Protein AF-A0A7X1PF24-F1 (afdb_monomer)

pLDDT: mean 83.73, std 9.89, range [57.56, 96.0]

Mean predicted aligned error: 6.95 Å

Radius of gyration: 15.51 Å; Cα contacts (8 Å, |Δi|>4): 80; chains: 1; bounding box: 38×23×36 Å

Nearest PDB structures (foldseek):
  6ls3-assembly1_A  TM=5.864E-01  e=7.124E+00  Thermotoga maritima

Sequence (88 aa):
MGQALGPIGDLLTRQPAGGSQPGSNAG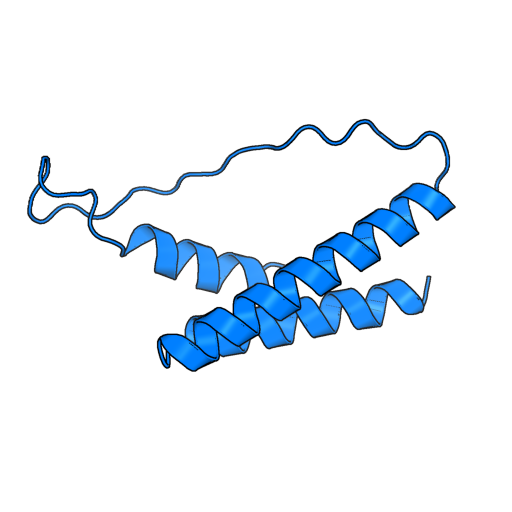PSFVLRTVHALPHKTAAWHLLCERFEELAGYTDELASQTGEAALARAAKALWGVRASLTQI

Structure (mmCIF, N/CA/C/O backbone):
data_AF-A0A7X1PF24-F1
#
_entry.id   AF-A0A7X1PF24-F1
#
loop_
_atom_site.group_PDB
_atom_site.id
_atom_site.type_symbol
_atom_site.label_atom_id
_atom_site.label_alt_id
_atom_site.label_comp_id
_atom_site.label_asym_id
_atom_site.label_entity_id
_atom_site.label_seq_id
_atom_site.pdbx_PDB_ins_code
_atom_site.Cartn_x
_atom_site.Cartn_y
_atom_site.Cartn_z
_atom_site.occupancy
_atom_site.B_iso_or_equiv
_atom_site.auth_seq_id
_atom_site.auth_comp_id
_atom_site.auth_asym_id
_atom_site.auth_atom_id
_atom_site.pdbx_PDB_model_num
ATOM 1 N N . MET A 1 1 ? -2.810 -5.570 -9.201 1.00 59.06 1 MET A N 1
ATOM 2 C CA . MET A 1 1 ? -3.665 -4.361 -9.205 1.00 59.06 1 MET A CA 1
ATOM 3 C C . MET A 1 1 ? -4.975 -4.545 -8.447 1.00 59.06 1 MET A C 1
ATOM 5 O O . MET A 1 1 ? -5.101 -3.942 -7.391 1.00 59.06 1 MET A O 1
ATOM 9 N N . GLY A 1 2 ? -5.905 -5.408 -8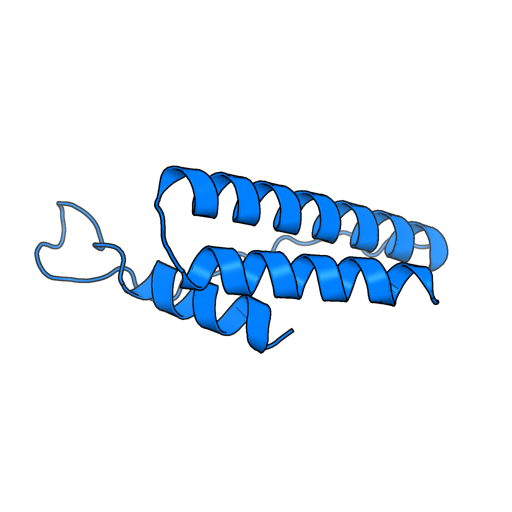.882 1.00 72.06 2 GLY A N 1
ATOM 10 C CA . GLY A 1 2 ? -7.187 -5.598 -8.171 1.00 72.06 2 GLY A CA 1
ATOM 11 C C . GLY A 1 2 ? -7.053 -5.998 -6.692 1.00 72.06 2 GLY A C 1
ATOM 12 O O . GLY A 1 2 ? -7.807 -5.517 -5.856 1.00 72.06 2 GLY A O 1
ATOM 13 N N . GLN A 1 3 ? -6.024 -6.782 -6.350 1.00 75.94 3 GLN A N 1
ATOM 14 C CA . GLN A 1 3 ? -5.736 -7.181 -4.964 1.00 75.94 3 GLN A CA 1
ATOM 15 C C . GLN A 1 3 ? -5.227 -6.042 -4.057 1.00 75.94 3 GLN A C 1
ATOM 17 O O . GLN A 1 3 ? -5.272 -6.189 -2.843 1.00 75.94 3 GLN A O 1
ATOM 22 N N . ALA A 1 4 ? -4.749 -4.927 -4.623 1.00 76.62 4 ALA A N 1
ATOM 23 C CA . ALA A 1 4 ? -4.351 -3.744 -3.855 1.00 76.62 4 ALA A CA 1
ATOM 24 C C . ALA A 1 4 ? -5.512 -2.745 -3.748 1.00 76.62 4 ALA A C 1
ATOM 26 O O . ALA A 1 4 ? -5.836 -2.274 -2.664 1.00 76.62 4 ALA A O 1
ATOM 27 N N . LEU A 1 5 ? -6.166 -2.457 -4.878 1.00 81.56 5 LEU A N 1
ATOM 28 C CA . LEU A 1 5 ? -7.202 -1.425 -4.952 1.00 81.56 5 LEU A CA 1
ATOM 29 C C . LEU A 1 5 ? -8.531 -1.856 -4.326 1.00 81.56 5 LEU A C 1
ATOM 31 O O . LEU A 1 5 ? -9.187 -1.030 -3.704 1.00 81.56 5 LEU A O 1
ATOM 35 N N . GLY A 1 6 ? -8.918 -3.129 -4.459 1.00 84.56 6 GLY A N 1
ATOM 36 C CA . GLY A 1 6 ? -10.174 -3.641 -3.903 1.00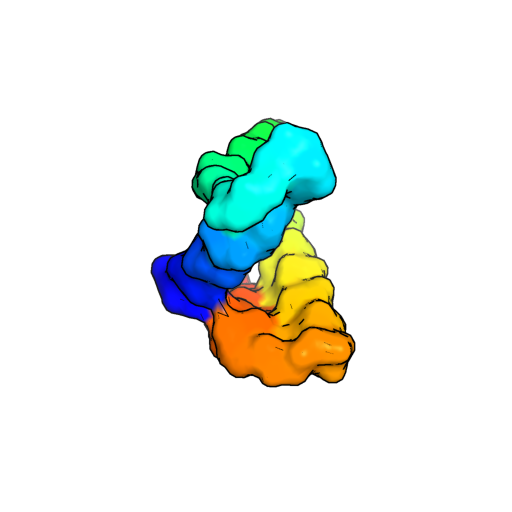 84.56 6 GLY A CA 1
ATOM 37 C C . GLY A 1 6 ? -10.265 -3.460 -2.383 1.00 84.56 6 GLY A C 1
ATOM 38 O O . GLY A 1 6 ? -11.169 -2.770 -1.922 1.00 84.56 6 GLY A O 1
ATOM 39 N N . PRO A 1 7 ? -9.305 -3.985 -1.597 1.00 84.50 7 PRO A N 1
ATOM 40 C CA . PRO A 1 7 ? -9.326 -3.838 -0.141 1.00 84.50 7 PRO A CA 1
ATOM 41 C C . PRO A 1 7 ? -9.302 -2.381 0.338 1.00 84.50 7 PRO A C 1
ATOM 43 O O . PRO A 1 7 ? -9.984 -2.050 1.303 1.00 84.50 7 PRO A O 1
ATOM 46 N N . ILE A 1 8 ? -8.546 -1.507 -0.340 1.00 83.75 8 ILE A N 1
ATOM 47 C CA . ILE A 1 8 ? -8.502 -0.073 -0.016 1.00 83.75 8 ILE A CA 1
ATOM 48 C C . ILE A 1 8 ? -9.853 0.585 -0.325 1.00 83.75 8 ILE A C 1
ATOM 50 O O . ILE A 1 8 ? -10.371 1.330 0.502 1.00 83.75 8 ILE A O 1
ATOM 54 N N . GLY A 1 9 ? -10.443 0.297 -1.487 1.00 84.75 9 GLY A N 1
ATOM 55 C CA . GLY A 1 9 ? -11.754 0.820 -1.871 1.00 84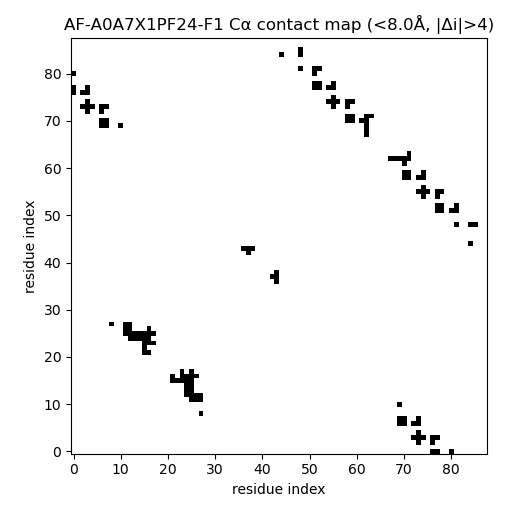.75 9 GLY A CA 1
ATOM 56 C C . GLY A 1 9 ? -12.856 0.402 -0.896 1.00 84.75 9 GLY A C 1
ATOM 57 O O . GLY A 1 9 ? -13.620 1.244 -0.423 1.00 84.75 9 GLY A O 1
ATOM 58 N N . ASP A 1 10 ? -12.890 -0.875 -0.520 1.00 86.62 10 ASP A N 1
ATOM 59 C CA . ASP A 1 10 ? -13.838 -1.393 0.470 1.00 86.62 10 ASP A CA 1
ATOM 60 C C . ASP A 1 10 ? -13.694 -0.693 1.826 1.00 86.62 10 ASP A C 1
ATOM 62 O O . ASP A 1 10 ? -14.688 -0.367 2.469 1.00 86.62 10 ASP A O 1
ATOM 66 N N . LEU A 1 11 ? -12.462 -0.442 2.269 1.00 87.25 11 LEU A N 1
ATOM 67 C CA . LEU A 1 11 ? -12.199 0.237 3.536 1.00 87.25 11 LEU A CA 1
ATOM 68 C C . LEU A 1 11 ? -12.655 1.699 3.490 1.00 87.25 11 LEU A C 1
ATOM 70 O O . LEU A 1 11 ? -13.361 2.151 4.393 1.00 87.25 11 LEU A O 1
ATOM 74 N N . LEU A 1 12 ? -12.301 2.425 2.426 1.00 84.69 12 LEU A N 1
ATOM 75 C CA . LEU A 1 12 ? -12.684 3.827 2.245 1.00 84.69 12 LEU A CA 1
ATOM 76 C C . LEU A 1 12 ? -14.205 4.000 2.232 1.00 84.69 12 LEU A C 1
ATOM 78 O O . LEU A 1 12 ? -14.722 4.912 2.871 1.00 84.69 12 LEU A O 1
ATOM 82 N N . THR A 1 13 ? -14.926 3.087 1.579 1.00 88.50 13 THR A N 1
ATOM 83 C CA . THR A 1 13 ? -16.397 3.137 1.492 1.00 88.50 13 THR A CA 1
ATOM 84 C C . THR A 1 13 ? -17.133 2.722 2.769 1.00 88.50 13 THR A C 1
ATOM 86 O O . THR A 1 13 ? -18.360 2.780 2.831 1.00 88.50 13 THR A O 1
ATOM 89 N N . ARG A 1 14 ? -16.409 2.288 3.806 1.00 89.00 14 ARG A N 1
ATOM 90 C CA . ARG A 1 14 ? -16.962 1.994 5.140 1.00 89.00 14 ARG A CA 1
ATOM 91 C C . ARG A 1 14 ? -16.682 3.089 6.158 1.00 89.00 14 ARG A C 1
ATOM 93 O O . ARG A 1 14 ? -17.198 3.015 7.269 1.00 89.00 14 ARG A O 1
ATOM 100 N N . GLN A 1 15 ? -15.872 4.086 5.809 1.00 87.19 15 GLN A N 1
ATOM 101 C CA . GLN A 1 15 ? -15.655 5.230 6.685 1.00 87.19 15 GLN A CA 1
ATOM 102 C C . GLN A 1 15 ? -16.953 6.028 6.830 1.00 87.19 15 GLN A C 1
ATOM 104 O O . GLN A 1 15 ? -17.726 6.084 5.879 1.00 87.19 15 GLN A O 1
ATOM 109 N N . PRO A 1 16 ? -17.230 6.649 7.983 1.00 88.38 16 PRO A N 1
ATOM 110 C CA . PRO A 1 16 ? -18.413 7.488 8.137 1.00 88.38 16 PRO A CA 1
ATOM 111 C C . PRO A 1 16 ? -18.359 8.690 7.180 1.00 88.38 16 PRO A C 1
ATOM 113 O O . PRO A 1 16 ? -17.311 9.311 7.011 1.00 88.38 16 PRO A O 1
ATOM 116 N N . ALA A 1 17 ? -19.501 9.061 6.591 1.00 86.31 17 ALA A N 1
ATOM 117 C CA . ALA A 1 17 ? -19.622 10.208 5.680 1.00 86.31 17 ALA A CA 1
ATOM 118 C C . ALA A 1 17 ? -19.364 11.568 6.366 1.00 86.31 17 ALA A C 1
ATOM 120 O O . ALA A 1 17 ? -19.193 12.584 5.693 1.00 86.31 17 ALA A O 1
ATOM 121 N N . GLY A 1 18 ? -19.336 11.586 7.703 1.00 83.12 18 GLY A N 1
ATOM 122 C CA . GLY A 1 18 ? -19.108 12.763 8.537 1.00 83.12 18 GLY A CA 1
ATOM 123 C C . GLY A 1 18 ? -20.323 13.133 9.391 1.00 83.12 18 GLY A C 1
ATOM 124 O O . GLY A 1 18 ? -21.412 12.583 9.243 1.00 83.12 18 GLY A O 1
ATOM 125 N N . GLY A 1 19 ? -20.137 14.089 10.307 1.00 83.75 19 GLY A N 1
ATOM 126 C CA . GLY A 1 19 ? -21.161 14.470 11.293 1.00 83.75 19 GLY A CA 1
ATOM 127 C C . GLY A 1 19 ? -22.436 15.092 10.708 1.00 83.75 19 GLY A C 1
ATOM 128 O O . GLY A 1 19 ? -23.460 15.114 11.382 1.00 83.75 19 GLY A O 1
ATOM 129 N N . SER A 1 20 ? -22.401 15.567 9.460 1.00 86.38 20 SER A N 1
ATOM 130 C CA . SER A 1 20 ? -23.571 16.104 8.751 1.00 86.38 20 SER A CA 1
ATOM 131 C C . SER A 1 20 ? -24.514 15.022 8.209 1.00 86.38 20 SER A C 1
ATOM 133 O O . SER A 1 20 ? -25.663 15.337 7.908 1.00 86.38 20 SER A O 1
ATOM 135 N N . GLN A 1 21 ? -24.064 13.763 8.101 1.00 83.56 21 GLN A N 1
ATOM 136 C CA . GLN A 1 21 ? -24.883 12.619 7.676 1.00 83.56 21 GLN A CA 1
ATOM 137 C C . GLN A 1 21 ? -24.667 11.399 8.594 1.00 83.56 21 GLN A C 1
ATOM 139 O O . GLN A 1 21 ? -23.998 10.433 8.210 1.00 83.56 21 GLN A O 1
ATOM 144 N N . PRO A 1 22 ? -25.224 11.415 9.822 1.00 86.31 22 PRO A N 1
ATOM 145 C CA . PRO A 1 22 ? -25.084 10.311 10.769 1.00 86.31 22 PRO A CA 1
ATOM 146 C C . PRO A 1 22 ? -25.619 8.986 10.212 1.00 86.31 22 PRO A C 1
ATOM 148 O O . PRO A 1 22 ? -26.673 8.943 9.580 1.00 86.31 22 PRO A O 1
ATOM 151 N N . GLY A 1 23 ? -24.896 7.892 10.461 1.00 87.75 23 GLY A N 1
ATOM 152 C CA . GLY A 1 23 ? -25.286 6.544 10.027 1.00 87.75 23 GLY A CA 1
ATOM 153 C C . GLY A 1 23 ? -25.055 6.246 8.542 1.00 87.75 23 GLY A C 1
ATOM 154 O O . GLY A 1 23 ? -25.308 5.124 8.112 1.00 87.75 23 GLY A O 1
ATOM 155 N N . SER A 1 24 ? -24.556 7.214 7.770 1.00 88.56 24 SER A N 1
ATOM 156 C CA . SER A 1 24 ? -24.168 7.014 6.373 1.00 88.56 24 SER A CA 1
ATOM 157 C C . SER A 1 24 ? -22.660 6.814 6.253 1.00 88.56 24 SER A C 1
ATOM 159 O O . SER A 1 24 ? -21.878 7.485 6.932 1.00 88.56 24 SER A O 1
ATOM 161 N N . ASN A 1 25 ? -22.245 5.919 5.358 1.00 89.56 25 ASN A N 1
ATOM 162 C CA . ASN A 1 25 ? -20.837 5.751 5.012 1.00 89.56 25 ASN A CA 1
ATOM 163 C C . ASN A 1 25 ? -20.447 6.677 3.856 1.00 89.56 25 ASN A C 1
ATOM 165 O O . ASN A 1 25 ? -21.278 7.057 3.029 1.00 89.56 25 ASN A O 1
ATOM 169 N N . ALA A 1 26 ? -19.166 7.015 3.783 1.00 83.50 26 ALA A N 1
ATOM 170 C CA . ALA A 1 26 ? -18.555 7.661 2.643 1.00 83.50 26 ALA A CA 1
ATOM 171 C C . ALA A 1 26 ? -18.766 6.780 1.403 1.00 83.50 26 ALA A C 1
ATOM 173 O O . ALA A 1 26 ? -18.480 5.585 1.409 1.00 83.50 26 ALA A O 1
ATOM 174 N N . GLY A 1 27 ? -19.302 7.362 0.333 1.00 82.12 27 GLY A N 1
ATOM 175 C CA . GLY A 1 27 ? -19.406 6.675 -0.952 1.00 82.12 27 GLY A CA 1
ATOM 176 C C . GLY A 1 27 ? -18.034 6.490 -1.616 1.00 82.12 27 GLY A C 1
ATOM 177 O O . GLY A 1 27 ? -17.037 7.065 -1.169 1.00 82.12 27 GLY A O 1
ATOM 178 N N . PRO A 1 28 ? -17.960 5.720 -2.715 1.00 78.62 28 PRO A N 1
ATOM 179 C CA . PRO A 1 28 ? -16.735 5.610 -3.496 1.00 78.62 28 PRO A CA 1
ATOM 180 C C . PRO A 1 28 ? -16.360 6.984 -4.061 1.00 78.62 28 PRO A C 1
ATOM 182 O O . PRO A 1 28 ? -17.110 7.579 -4.832 1.00 78.62 28 PRO A O 1
ATOM 185 N N . SER A 1 29 ? -15.185 7.478 -3.679 1.00 71.31 29 SER A N 1
ATOM 186 C CA . SER A 1 29 ? -14.608 8.719 -4.192 1.00 71.31 29 SER A CA 1
ATOM 187 C C . SER A 1 29 ? -13.227 8.429 -4.759 1.00 71.31 29 SER A C 1
ATOM 189 O O . SER A 1 29 ? -12.422 7.735 -4.137 1.00 71.31 29 SER A O 1
ATOM 191 N N . PHE A 1 30 ? -12.946 8.952 -5.949 1.00 66.19 30 PHE A N 1
ATOM 192 C CA . PHE A 1 30 ? -11.614 8.929 -6.532 1.00 66.19 30 PHE A CA 1
ATOM 193 C C . PHE A 1 30 ? -11.313 10.280 -7.165 1.00 66.19 30 PHE A C 1
ATOM 195 O O . PHE A 1 30 ? -12.173 10.918 -7.769 1.00 66.19 30 PHE A O 1
ATOM 202 N N . VAL A 1 31 ? -10.058 10.700 -7.041 1.00 70.62 31 VAL A N 1
ATOM 203 C CA . VAL A 1 31 ? -9.534 11.865 -7.746 1.00 70.62 31 VAL A CA 1
ATOM 204 C C . VAL A 1 31 ? -8.554 11.356 -8.783 1.00 70.62 31 VAL A C 1
ATOM 206 O O . VAL A 1 31 ? -7.545 10.732 -8.451 1.00 70.62 31 VAL A O 1
ATOM 209 N N . LEU A 1 32 ? -8.840 11.639 -10.050 1.00 67.50 32 LEU A N 1
ATOM 210 C CA . LEU A 1 32 ? -7.852 11.466 -11.099 1.00 67.50 32 LEU A CA 1
ATOM 211 C C . LEU A 1 32 ? -6.846 12.613 -10.987 1.00 67.50 32 LEU A C 1
ATOM 213 O O . LEU A 1 32 ? -7.163 13.759 -11.298 1.00 67.50 32 LEU A O 1
ATOM 217 N N . ARG A 1 33 ? -5.622 12.315 -10.550 1.00 67.94 33 ARG A N 1
ATOM 218 C CA . ARG A 1 33 ? -4.508 13.249 -10.735 1.00 67.94 33 ARG A CA 1
ATOM 219 C C . ARG A 1 33 ? -4.005 13.113 -12.164 1.00 67.94 33 ARG A C 1
ATOM 221 O O . ARG A 1 33 ? -3.473 12.069 -12.533 1.00 67.94 33 ARG A O 1
ATOM 228 N N . THR A 1 34 ? -4.160 14.165 -12.960 1.00 64.94 34 THR A N 1
ATOM 229 C CA . THR A 1 34 ? -3.495 14.269 -14.259 1.00 64.94 34 THR A CA 1
ATOM 230 C C . THR A 1 34 ? -1.990 14.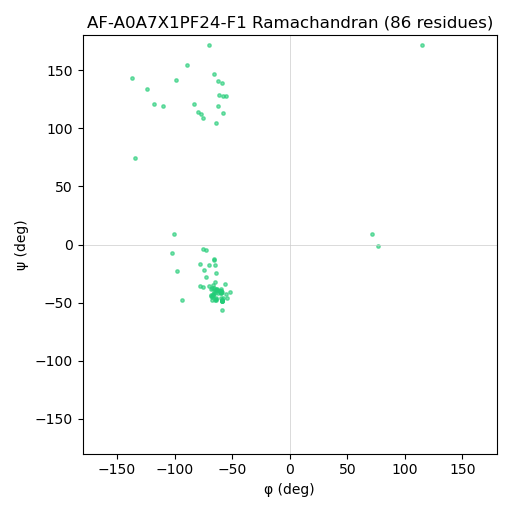318 -14.039 1.00 64.94 34 THR A C 1
ATOM 232 O O . THR A 1 34 ? -1.439 15.333 -13.616 1.00 64.94 34 THR A O 1
ATOM 235 N N . VAL A 1 35 ? -1.323 13.207 -14.325 1.00 65.88 35 VAL A N 1
ATOM 236 C CA . VAL A 1 35 ? 0.116 13.181 -14.559 1.00 65.88 35 VAL A CA 1
ATOM 237 C C . VAL A 1 35 ? 0.330 13.574 -16.016 1.00 65.88 35 VAL A C 1
ATOM 239 O O . VAL A 1 35 ? -0.227 12.944 -16.915 1.00 65.88 35 VAL A O 1
ATOM 242 N N . HIS A 1 36 ? 1.084 14.645 -16.271 1.00 65.25 36 HIS A N 1
ATOM 243 C CA . HIS A 1 36 ? 1.543 14.915 -17.631 1.00 65.25 36 HIS A CA 1
ATOM 244 C C . HIS A 1 36 ? 2.283 13.668 -18.122 1.00 65.25 36 HIS A C 1
ATOM 246 O O . HIS A 1 36 ? 3.152 13.154 -17.415 1.00 65.25 36 HIS A O 1
ATOM 252 N N . ALA A 1 37 ? 1.911 13.157 -19.299 1.00 61.41 37 ALA A N 1
ATOM 253 C CA . ALA A 1 37 ? 2.620 12.037 -19.895 1.00 61.41 37 ALA A CA 1
ATOM 254 C C . ALA A 1 37 ? 4.085 12.453 -20.069 1.00 61.41 37 ALA A C 1
ATOM 256 O O . ALA A 1 37 ? 4.386 13.379 -20.823 1.00 61.41 37 ALA A O 1
ATOM 257 N N . LEU A 1 38 ? 4.989 11.815 -19.324 1.00 66.12 38 LEU A N 1
ATOM 258 C CA . LEU A 1 38 ? 6.413 12.068 -19.481 1.00 66.12 38 LEU A CA 1
ATOM 259 C C . LEU A 1 38 ? 6.801 11.672 -20.916 1.00 66.12 38 LEU A C 1
ATOM 261 O O . LEU A 1 38 ? 6.492 10.553 -21.333 1.00 66.12 38 LEU A O 1
ATOM 265 N N . PRO A 1 39 ? 7.478 12.549 -21.678 1.00 64.12 39 PRO A N 1
ATOM 266 C CA . PRO A 1 39 ? 7.779 12.305 -23.091 1.00 64.12 39 PRO A CA 1
ATOM 267 C C . PRO A 1 39 ? 8.737 11.120 -23.310 1.00 64.12 39 PRO A C 1
ATOM 269 O O . PRO A 1 39 ? 8.874 10.634 -24.431 1.00 64.12 39 PRO A O 1
ATOM 272 N N . HIS A 1 40 ? 9.383 10.624 -22.247 1.00 71.50 40 HIS A N 1
ATOM 273 C CA . HIS A 1 40 ? 10.355 9.535 -22.293 1.00 71.50 40 HIS A CA 1
ATOM 274 C C . HIS A 1 40 ? 9.886 8.330 -21.469 1.00 71.50 40 HIS A C 1
ATOM 276 O O . HIS A 1 40 ? 9.710 8.423 -20.253 1.00 71.50 40 HIS A O 1
ATOM 282 N N . LYS A 1 41 ? 9.753 7.176 -22.135 1.00 76.81 41 LYS A N 1
ATOM 283 C CA . LYS A 1 41 ? 9.282 5.902 -21.559 1.00 76.81 41 LYS A CA 1
ATOM 284 C C . LYS A 1 41 ? 10.035 5.496 -20.282 1.00 76.81 41 LYS A C 1
ATOM 286 O O . LYS A 1 41 ? 9.408 5.071 -19.321 1.00 76.81 41 LYS A O 1
ATOM 291 N N . THR A 1 42 ? 11.355 5.686 -20.244 1.00 82.31 42 THR A N 1
ATOM 292 C CA . THR A 1 42 ? 12.186 5.367 -19.070 1.00 82.31 42 THR A CA 1
ATOM 293 C C . THR A 1 42 ? 11.879 6.269 -17.876 1.00 82.31 42 THR A C 1
ATOM 295 O O . THR A 1 42 ? 11.710 5.781 -16.765 1.00 82.31 42 THR A O 1
ATOM 298 N N . ALA A 1 43 ? 11.745 7.581 -18.099 1.00 81.50 43 ALA A N 1
ATOM 299 C CA . ALA A 1 43 ? 11.398 8.518 -17.032 1.00 81.50 43 ALA A CA 1
ATOM 300 C C . ALA A 1 43 ? 9.992 8.235 -16.478 1.00 81.50 43 ALA A C 1
ATOM 302 O O . ALA A 1 4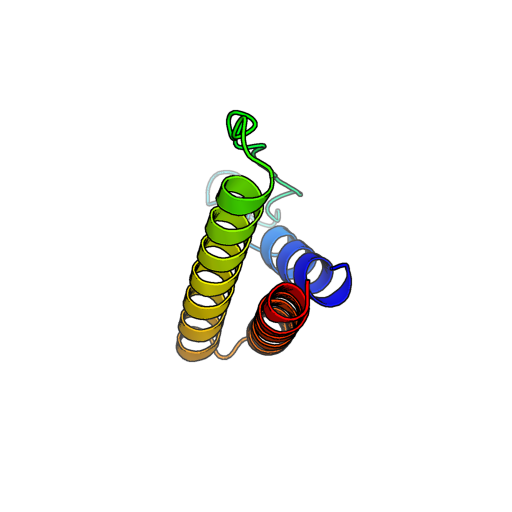3 ? 9.785 8.290 -15.269 1.00 81.50 43 ALA A O 1
ATOM 303 N N . ALA A 1 44 ? 9.043 7.875 -17.350 1.00 82.19 44 ALA A N 1
ATOM 304 C CA . ALA A 1 44 ? 7.703 7.459 -16.940 1.00 82.19 44 ALA A CA 1
ATOM 305 C C . ALA A 1 44 ? 7.729 6.212 -16.039 1.00 82.19 44 ALA A C 1
ATOM 307 O O . ALA A 1 44 ? 6.991 6.152 -15.059 1.00 82.19 44 ALA A O 1
ATOM 308 N N . TRP A 1 45 ? 8.594 5.239 -16.339 1.00 84.50 45 TRP A N 1
ATOM 309 C CA . TRP A 1 45 ? 8.794 4.048 -15.510 1.00 84.50 45 TRP A CA 1
ATOM 310 C C . TRP A 1 45 ? 9.449 4.339 -14.170 1.00 84.50 45 TRP A C 1
ATOM 312 O O . TRP A 1 45 ? 8.938 3.868 -13.158 1.00 84.50 45 TRP A O 1
ATOM 322 N N . HIS A 1 46 ? 10.499 5.158 -14.128 1.00 86.19 46 HIS A N 1
ATOM 323 C CA . HIS A 1 46 ? 11.091 5.567 -12.853 1.00 86.19 46 HIS A CA 1
ATOM 324 C C . HIS A 1 46 ? 10.073 6.285 -11.965 1.00 86.19 46 HIS A C 1
ATOM 326 O O . HIS A 1 46 ? 9.884 5.885 -10.818 1.00 86.19 46 HIS A O 1
ATOM 332 N N . LEU A 1 47 ? 9.331 7.251 -12.520 1.00 85.12 47 LEU A N 1
ATOM 333 C CA . LEU A 1 47 ? 8.292 7.951 -11.769 1.00 85.12 47 LEU A CA 1
ATOM 334 C C . LEU A 1 47 ? 7.224 6.980 -11.251 1.00 85.12 47 LEU A C 1
ATOM 336 O O . LEU A 1 47 ? 6.777 7.099 -10.114 1.00 85.12 47 LEU A O 1
ATOM 340 N N . LEU A 1 48 ? 6.806 6.008 -12.065 1.00 84.62 48 LEU A N 1
ATOM 341 C CA . LEU A 1 48 ? 5.812 5.023 -11.649 1.00 84.62 48 LEU A CA 1
ATOM 342 C C . LEU A 1 48 ? 6.328 4.130 -10.509 1.00 84.62 48 LEU A C 1
ATOM 344 O O . LEU A 1 48 ? 5.585 3.882 -9.559 1.00 84.62 48 LEU A O 1
ATOM 348 N N . CYS A 1 49 ? 7.587 3.687 -10.572 1.00 89.38 49 CYS A N 1
ATOM 349 C CA . CYS A 1 49 ? 8.237 2.940 -9.494 1.00 89.38 49 CYS A CA 1
ATOM 350 C C . CYS A 1 49 ? 8.267 3.745 -8.191 1.00 89.38 49 CYS A C 1
ATOM 352 O O . CYS A 1 49 ? 7.840 3.231 -7.159 1.00 89.38 49 CYS A O 1
ATOM 354 N N . GLU A 1 50 ? 8.690 5.011 -8.253 1.00 90.06 50 GLU A N 1
ATOM 355 C CA . GLU A 1 50 ? 8.696 5.922 -7.103 1.00 90.06 50 GLU A CA 1
ATOM 356 C C . GLU A 1 50 ? 7.295 6.073 -6.504 1.00 90.06 50 GLU A C 1
ATOM 358 O O . GLU A 1 50 ? 7.118 5.951 -5.294 1.00 90.06 50 GLU A O 1
ATOM 363 N N . ARG A 1 51 ? 6.267 6.278 -7.343 1.00 90.19 51 ARG A N 1
ATOM 364 C CA . ARG A 1 51 ? 4.887 6.416 -6.855 1.00 90.19 51 ARG A CA 1
ATOM 365 C C . ARG A 1 51 ? 4.384 5.141 -6.178 1.00 90.19 51 ARG A C 1
ATOM 367 O O . ARG A 1 51 ? 3.680 5.238 -5.176 1.00 90.19 51 ARG A O 1
ATOM 374 N N . PHE A 1 52 ? 4.709 3.955 -6.697 1.00 90.25 52 PHE A N 1
ATOM 375 C CA . PHE A 1 52 ? 4.314 2.702 -6.043 1.00 90.25 52 PHE A CA 1
ATOM 376 C C . PHE A 1 52 ? 5.056 2.453 -4.739 1.00 90.25 52 PHE A C 1
ATOM 378 O O . PHE A 1 52 ? 4.452 1.930 -3.807 1.00 90.25 52 PHE A O 1
ATOM 385 N N . GLU A 1 53 ? 6.329 2.829 -4.668 1.00 93.31 53 GLU A N 1
ATOM 386 C CA . GLU A 1 53 ? 7.125 2.745 -3.448 1.00 93.31 53 GLU A CA 1
ATOM 387 C C . GLU A 1 53 ? 6.573 3.665 -2.353 1.00 93.31 53 GLU A C 1
ATOM 389 O O . GLU A 1 53 ? 6.312 3.200 -1.245 1.00 93.31 53 GLU A O 1
ATOM 394 N N . GLU A 1 54 ? 6.277 4.926 -2.683 1.00 93.88 54 GLU A N 1
ATOM 395 C CA . GLU A 1 54 ? 5.617 5.860 -1.763 1.00 93.88 54 GLU A CA 1
ATOM 396 C C . GLU A 1 54 ? 4.253 5.328 -1.295 1.00 93.88 54 GLU A C 1
ATOM 398 O O . GLU A 1 54 ? 3.966 5.303 -0.099 1.00 93.88 54 GLU A O 1
ATOM 403 N N . LEU A 1 55 ? 3.407 4.862 -2.224 1.00 91.75 55 LEU A N 1
ATOM 404 C CA . LEU A 1 55 ? 2.085 4.322 -1.889 1.00 91.75 55 LEU A CA 1
ATOM 405 C C . LEU A 1 55 ? 2.172 3.083 -0.992 1.00 91.75 55 LEU A C 1
ATOM 407 O O . LEU A 1 55 ? 1.371 2.948 -0.064 1.00 91.75 55 LEU A O 1
ATOM 411 N N . ALA A 1 56 ? 3.113 2.177 -1.261 1.00 93.19 56 ALA A N 1
ATOM 412 C CA . ALA A 1 56 ? 3.322 0.990 -0.443 1.00 93.19 56 ALA A CA 1
ATOM 413 C C . ALA A 1 56 ? 3.774 1.373 0.972 1.00 93.19 56 ALA A C 1
ATOM 415 O O . ALA A 1 56 ? 3.174 0.901 1.936 1.00 93.19 56 ALA A O 1
ATOM 416 N N . GLY A 1 57 ? 4.747 2.285 1.088 1.00 95.12 57 GLY A N 1
ATOM 417 C CA . GLY A 1 57 ? 5.248 2.784 2.369 1.00 95.12 57 GLY A CA 1
ATOM 418 C C . GLY A 1 57 ?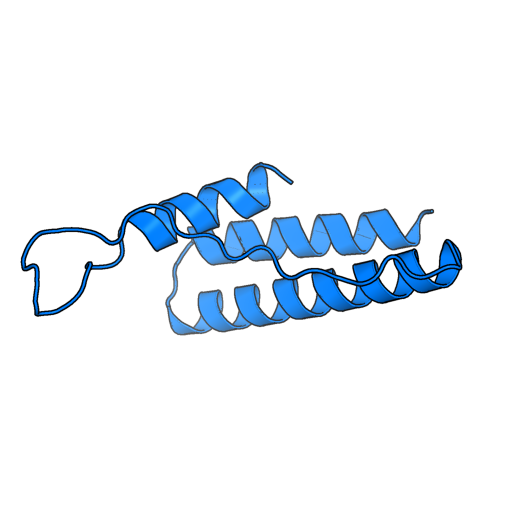 4.158 3.437 3.220 1.00 95.12 57 GLY A C 1
ATOM 419 O O . GLY A 1 57 ? 3.977 3.057 4.374 1.00 95.12 57 GLY A O 1
ATOM 420 N N . TYR A 1 58 ? 3.361 4.341 2.641 1.00 94.25 58 TYR A N 1
ATOM 421 C CA . TYR A 1 58 ? 2.245 4.963 3.364 1.00 94.25 58 TYR A CA 1
ATOM 422 C C . TYR A 1 58 ? 1.174 3.954 3.789 1.00 94.25 58 TYR A C 1
ATOM 424 O O . TYR A 1 58 ? 0.607 4.069 4.875 1.00 94.25 58 TYR A O 1
ATOM 432 N N . THR A 1 59 ? 0.881 2.962 2.945 1.00 92.62 59 THR A N 1
ATOM 433 C CA . THR A 1 59 ? -0.117 1.937 3.281 1.00 92.62 59 THR A CA 1
ATOM 434 C C . THR A 1 59 ? 0.377 1.035 4.417 1.00 92.62 59 THR A C 1
ATOM 436 O O . THR A 1 59 ? -0.418 0.687 5.288 1.00 92.62 59 THR A O 1
ATOM 439 N N . ASP A 1 60 ? 1.670 0.693 4.446 1.00 94.31 60 ASP A N 1
ATOM 440 C CA . ASP A 1 60 ? 2.302 -0.054 5.545 1.00 94.31 60 ASP A CA 1
ATOM 441 C C . ASP A 1 60 ? 2.280 0.740 6.853 1.00 94.31 60 ASP A C 1
ATOM 443 O O . ASP A 1 60 ? 1.905 0.213 7.902 1.00 94.31 60 ASP A O 1
ATOM 447 N N . GLU A 1 61 ? 2.634 2.024 6.791 1.00 96.00 61 GLU A N 1
ATOM 448 C CA . GLU A 1 61 ? 2.595 2.904 7.954 1.00 96.00 61 GLU A CA 1
ATOM 449 C C . GLU A 1 61 ? 1.173 2.965 8.531 1.00 96.00 61 GLU A C 1
ATOM 451 O O . GLU A 1 61 ? 0.972 2.722 9.724 1.00 96.00 61 GLU A O 1
ATOM 456 N N . LEU A 1 62 ? 0.165 3.178 7.683 1.00 93.06 62 LEU A N 1
ATOM 457 C CA . LEU A 1 62 ? -1.231 3.229 8.112 1.00 93.06 62 LEU A CA 1
ATOM 458 C C . LEU A 1 62 ? -1.726 1.876 8.648 1.00 93.06 62 LEU A C 1
ATOM 460 O O . LEU A 1 62 ? -2.477 1.835 9.626 1.00 93.06 62 LEU A O 1
ATOM 464 N N . ALA A 1 63 ? -1.290 0.763 8.051 1.00 93.62 63 ALA A N 1
ATOM 465 C CA . ALA A 1 63 ? -1.581 -0.573 8.562 1.00 93.62 63 ALA A CA 1
ATOM 466 C C . ALA A 1 63 ? -1.011 -0.766 9.976 1.00 93.62 63 ALA A C 1
ATOM 468 O O . ALA A 1 63 ? -1.698 -1.315 10.837 1.00 93.62 63 ALA A O 1
ATOM 469 N N . SER A 1 6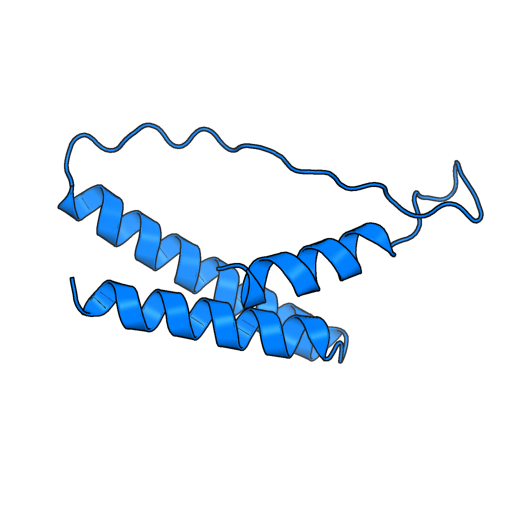4 ? 0.203 -0.270 10.239 1.00 93.56 64 SER A N 1
ATOM 470 C CA . SER A 1 64 ? 0.832 -0.358 11.563 1.00 93.56 64 SER A CA 1
ATOM 471 C C . SER A 1 64 ? 0.101 0.468 12.630 1.00 93.56 64 SER A C 1
ATOM 473 O O . SER A 1 64 ? -0.009 0.032 13.773 1.00 93.56 64 SER A O 1
ATOM 475 N N . GLN A 1 65 ? -0.453 1.624 12.252 1.00 94.19 65 GLN A N 1
ATOM 476 C CA . GLN A 1 65 ? -1.157 2.530 13.165 1.00 94.19 65 GLN A CA 1
ATOM 477 C C . GLN A 1 65 ? -2.582 2.064 13.494 1.00 94.19 65 GLN A C 1
ATOM 479 O O . GLN A 1 65 ? -3.061 2.266 14.607 1.00 94.19 65 GLN A O 1
ATOM 484 N N . THR A 1 66 ? -3.272 1.463 12.522 1.00 90.06 66 THR A N 1
ATOM 485 C CA . THR A 1 66 ? -4.692 1.082 12.643 1.00 90.06 66 THR A CA 1
ATOM 486 C C . THR A 1 66 ? -4.899 -0.386 13.012 1.00 90.06 66 THR A C 1
ATOM 488 O O . THR A 1 66 ? -5.960 -0.740 13.519 1.00 90.06 66 THR A O 1
ATOM 491 N N . GLY A 1 67 ? -3.917 -1.252 12.739 1.00 89.06 67 GLY A N 1
ATOM 492 C CA . GLY A 1 67 ? -4.055 -2.706 12.864 1.00 89.06 67 GLY A CA 1
ATOM 493 C C . GLY A 1 67 ? -4.949 -3.344 11.792 1.00 89.06 67 GLY A C 1
ATOM 494 O O . GLY A 1 67 ? -5.288 -4.523 11.891 1.00 89.06 67 GLY A O 1
ATOM 495 N N . GLU A 1 68 ? -5.349 -2.592 10.764 1.00 89.25 68 GLU A N 1
ATOM 496 C CA . GLU A 1 68 ? -6.320 -3.045 9.771 1.00 89.25 68 GLU A CA 1
ATOM 497 C C . GLU A 1 68 ? -5.689 -4.023 8.764 1.00 89.25 68 GLU A C 1
ATOM 499 O O . GLU A 1 68 ? -4.860 -3.668 7.919 1.00 89.25 68 GLU A O 1
ATOM 504 N N . ALA A 1 69 ? -6.123 -5.284 8.810 1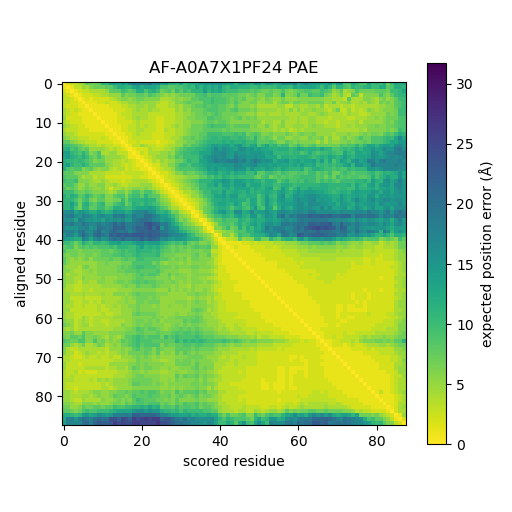.00 89.75 69 ALA A N 1
ATOM 505 C CA . ALA A 1 69 ? -5.557 -6.359 7.992 1.00 89.75 69 ALA A CA 1
ATOM 506 C C . ALA A 1 69 ? -5.771 -6.154 6.480 1.00 89.75 69 ALA A C 1
ATOM 508 O O . ALA A 1 69 ? -5.023 -6.696 5.658 1.00 89.75 69 ALA A O 1
ATOM 509 N N . ALA A 1 70 ? -6.797 -5.396 6.076 1.00 88.75 70 ALA A N 1
ATOM 510 C CA . ALA A 1 70 ? -6.983 -5.015 4.679 1.00 88.75 70 ALA A CA 1
ATOM 511 C C . ALA A 1 70 ? -5.845 -4.114 4.168 1.00 88.75 70 ALA A C 1
ATOM 513 O O . ALA A 1 70 ? -5.374 -4.327 3.049 1.00 88.75 70 ALA A O 1
ATOM 514 N N . LEU A 1 71 ? -5.352 -3.184 4.995 1.00 91.06 71 LEU A N 1
ATOM 515 C CA . LEU A 1 71 ? -4.242 -2.298 4.638 1.00 91.06 71 LEU A CA 1
ATOM 516 C C . LEU A 1 71 ? -2.928 -3.069 4.519 1.00 91.06 71 LEU A C 1
ATOM 518 O O . LEU A 1 71 ? -2.240 -2.925 3.515 1.00 91.06 71 LEU A O 1
ATOM 522 N N . ALA A 1 72 ? -2.631 -3.978 5.452 1.00 91.56 72 ALA A N 1
ATOM 523 C CA . ALA A 1 72 ? -1.425 -4.811 5.373 1.00 91.56 72 ALA A CA 1
ATOM 524 C C . ALA A 1 72 ? -1.390 -5.672 4.092 1.00 91.56 72 ALA A C 1
ATOM 526 O O . ALA A 1 72 ? -0.359 -5.808 3.428 1.00 91.56 72 ALA A O 1
ATOM 527 N N . ARG A 1 73 ? -2.540 -6.236 3.691 1.00 91.38 73 ARG A N 1
ATOM 528 C CA . ARG A 1 73 ? -2.655 -6.977 2.422 1.00 91.38 73 ARG A CA 1
ATOM 529 C C . ARG A 1 73 ? -2.456 -6.071 1.209 1.00 91.38 73 ARG A C 1
ATOM 531 O O . ARG A 1 73 ? -1.789 -6.480 0.258 1.00 91.38 73 ARG A O 1
ATOM 538 N N . ALA A 1 74 ? -3.011 -4.862 1.242 1.00 91.56 74 ALA A N 1
ATOM 539 C CA . ALA A 1 74 ? -2.854 -3.898 0.163 1.00 91.56 74 ALA A CA 1
ATOM 540 C C . ALA A 1 74 ? -1.401 -3.409 0.033 1.00 91.56 74 ALA A C 1
ATOM 542 O O . ALA A 1 74 ? -0.878 -3.395 -1.081 1.00 91.56 74 ALA A O 1
ATOM 543 N N . ALA A 1 75 ? -0.719 -3.116 1.144 1.00 92.81 75 ALA A N 1
ATOM 544 C CA . ALA A 1 75 ? 0.694 -2.739 1.165 1.00 92.81 75 ALA A CA 1
ATOM 545 C C . ALA A 1 75 ? 1.578 -3.838 0.560 1.00 92.81 75 ALA A C 1
ATOM 547 O O . ALA A 1 75 ? 2.345 -3.583 -0.370 1.00 92.81 75 ALA A O 1
ATOM 548 N N . LYS A 1 76 ? 1.379 -5.098 0.974 1.00 93.44 76 LYS A N 1
ATOM 549 C CA . LYS A 1 76 ? 2.065 -6.256 0.376 1.00 93.44 76 LYS A CA 1
ATOM 550 C C . LYS A 1 76 ? 1.845 -6.342 -1.138 1.00 93.44 76 LYS A C 1
ATOM 552 O O . LYS A 1 76 ? 2.780 -6.621 -1.889 1.00 93.44 76 LYS A O 1
ATOM 557 N N . ALA A 1 77 ? 0.616 -6.111 -1.601 1.00 92.56 77 ALA A N 1
ATOM 558 C CA . ALA A 1 77 ? 0.300 -6.135 -3.025 1.00 92.56 77 ALA A CA 1
ATOM 559 C C . ALA A 1 77 ? 0.972 -4.980 -3.795 1.00 92.56 77 ALA A C 1
ATOM 561 O O . ALA A 1 77 ? 1.435 -5.198 -4.915 1.00 92.56 77 ALA A O 1
ATOM 562 N N . LEU A 1 78 ? 1.062 -3.781 -3.209 1.00 92.62 78 LEU A N 1
ATOM 563 C CA . LEU A 1 78 ? 1.750 -2.625 -3.796 1.00 92.62 78 LEU A CA 1
ATOM 564 C C . LEU A 1 78 ? 3.264 -2.855 -3.890 1.00 92.62 78 LEU A C 1
ATOM 566 O O . LEU A 1 78 ? 3.845 -2.630 -4.953 1.00 92.62 78 LEU A O 1
ATOM 570 N N . TRP A 1 79 ? 3.882 -3.412 -2.844 1.00 93.69 79 TRP A N 1
ATOM 571 C CA . TRP A 1 79 ? 5.287 -3.827 -2.874 1.00 93.69 79 TRP A CA 1
ATOM 572 C C . TRP A 1 79 ? 5.566 -4.873 -3.957 1.00 93.69 79 TRP A C 1
ATOM 574 O O . TRP A 1 79 ? 6.570 -4.779 -4.662 1.00 93.69 79 TRP A O 1
ATOM 584 N N . GLY A 1 80 ? 4.655 -5.834 -4.142 1.00 91.62 80 GLY A N 1
ATOM 585 C CA . GLY A 1 80 ? 4.747 -6.815 -5.225 1.00 91.62 80 GLY A CA 1
ATOM 586 C C . GLY A 1 80 ? 4.720 -6.171 -6.616 1.00 91.62 80 GLY A C 1
ATOM 587 O O . GLY A 1 80 ? 5.497 -6.558 -7.488 1.00 91.62 80 GLY A O 1
ATOM 588 N N . VAL A 1 81 ? 3.880 -5.150 -6.821 1.00 89.50 81 VAL A N 1
ATOM 589 C CA . VAL A 1 81 ? 3.854 -4.387 -8.082 1.00 89.50 81 VAL A CA 1
ATOM 590 C C . VAL A 1 81 ? 5.169 -3.631 -8.281 1.00 89.50 81 VAL A C 1
ATOM 592 O O . VAL A 1 81 ? 5.771 -3.756 -9.346 1.00 89.50 81 VAL A O 1
ATOM 595 N N . ARG A 1 82 ? 5.664 -2.925 -7.257 1.00 89.56 82 ARG A N 1
ATOM 596 C CA . ARG A 1 82 ? 6.959 -2.225 -7.297 1.00 89.56 82 ARG A CA 1
ATOM 597 C C . ARG A 1 82 ? 8.102 -3.167 -7.683 1.00 89.56 82 ARG A C 1
ATOM 599 O O . ARG A 1 82 ? 8.880 -2.841 -8.571 1.00 89.56 82 ARG A O 1
ATOM 606 N N . ALA A 1 83 ? 8.166 -4.352 -7.076 1.00 88.50 83 ALA A N 1
ATOM 607 C CA . ALA A 1 83 ? 9.188 -5.355 -7.383 1.00 88.50 83 ALA A CA 1
ATOM 608 C C . ALA A 1 83 ? 9.087 -5.909 -8.819 1.00 88.50 83 ALA A C 1
ATOM 610 O O . ALA A 1 83 ? 10.100 -6.230 -9.435 1.00 88.50 83 ALA A O 1
ATOM 611 N N . SER A 1 84 ? 7.879 -6.002 -9.384 1.00 86.38 84 SER A N 1
ATOM 612 C CA . SER A 1 84 ? 7.704 -6.447 -10.774 1.00 86.38 84 SER A CA 1
ATOM 613 C C . SER A 1 84 ? 8.135 -5.399 -11.806 1.00 86.38 84 SER A C 1
ATOM 615 O O . SER A 1 84 ? 8.577 -5.755 -12.894 1.00 86.38 84 SER A O 1
ATOM 617 N N . LEU A 1 85 ? 8.058 -4.108 -11.463 1.00 80.19 85 LEU A N 1
ATOM 618 C CA . LEU A 1 85 ? 8.431 -3.017 -12.368 1.00 80.19 85 LEU A CA 1
ATOM 619 C C . LEU A 1 85 ? 9.950 -2.867 -12.534 1.00 80.19 85 LEU A C 1
ATOM 621 O O . LEU A 1 85 ? 10.391 -2.365 -13.559 1.00 80.19 85 LEU A O 1
ATOM 625 N N . THR A 1 86 ? 10.755 -3.358 -11.586 1.00 69.31 86 THR A N 1
ATOM 626 C CA . THR A 1 86 ? 12.223 -3.413 -11.724 1.00 69.31 86 THR A CA 1
ATOM 627 C C . THR A 1 86 ? 12.725 -4.484 -12.702 1.00 69.31 86 THR A C 1
ATOM 629 O O . THR A 1 86 ? 13.925 -4.562 -12.942 1.00 69.31 86 THR A O 1
ATOM 632 N N . GLN A 1 87 ? 11.836 -5.320 -13.255 1.00 59.69 87 GLN A N 1
ATOM 633 C CA . GLN A 1 87 ? 12.178 -6.363 -14.235 1.00 59.69 87 GLN A CA 1
ATOM 634 C C . GLN A 1 87 ? 11.868 -5.974 -15.696 1.00 59.69 87 GLN A C 1
ATOM 636 O O . GLN A 1 87 ? 11.937 -6.838 -16.571 1.00 59.69 87 GLN A O 1
ATOM 641 N N . ILE A 1 88 ? 11.503 -4.713 -15.961 1.00 57.56 88 ILE A N 1
ATOM 642 C CA . ILE A 1 88 ? 11.163 -4.178 -17.296 1.00 57.56 88 ILE A CA 1
ATOM 643 C C . ILE A 1 88 ? 12.290 -3.281 -17.804 1.00 57.56 88 ILE A C 1
ATOM 645 O O . ILE A 1 88 ? 12.599 -3.373 -19.013 1.00 57.56 88 ILE A O 1
#

Secondary structure (DSSP, 8-state):
-HHHHHHHHHHHTTSB--TTSTTPBPPP----------SSHHHHHHHHHHHHHHHHHHHHHHHHHH--HHHHHHHHHHHHHHHHHTT-

Solvent-accessible surface area (backbone atoms only — not comparable to full-atom values): 5016 Å² total; per-residue (Å²): 106,69,71,27,52,49,45,50,50,58,53,55,37,64,36,69,56,43,90,92,42,76,96,40,52,23,67,92,78,84,80,86,75,85,69,79,80,56,95,42,72,66,60,43,48,52,52,49,42,53,52,32,48,52,52,16,51,54,30,40,54,50,17,70,76,68,68,42,67,51,36,45,49,18,16,53,42,30,47,52,50,35,62,56,59,77,76,115

Foldseek 3Di:
DCQQVVLVQVVQQQDCPDPVDPPHGDHRDDDDDDDPPDPDPVVNLVVVLVVLVVVLVVLVVVCVVPVDPSSVRNSVVSVVVSVVSVVD